Protein AF-A0A3R9E3P6-F1 (afdb_monomer_lite)

Secondary structure (DSSP, 8-state):
--HHHHHHHTTSHHHHHHHHTS-HHHHHT-SS--HHHHHHHHHHHHHTTS--HHHHSTTTHHHH-GGGS-TT-GGGG--GGG-

Structure (mmCIF, N/CA/C/O backbone):
data_AF-A0A3R9E3P6-F1
#
_entry.id   AF-A0A3R9E3P6-F1
#
loop_
_atom_site.group_PDB
_atom_site.id
_atom_site.type_symbol
_atom_site.label_atom_id
_atom_site.label_alt_id
_atom_site.label_comp_id
_atom_site.label_asym_id
_atom_site.label_entity_id
_atom_site.label_seq_id
_atom_site.pdbx_PDB_ins_code
_atom_site.Cartn_x
_atom_site.Cartn_y
_atom_site.Cartn_z
_atom_site.occupancy
_atom_site.B_iso_or_equiv
_atom_site.auth_seq_id
_atom_site.auth_comp_id
_atom_site.auth_asym_id
_atom_site.auth_atom_id
_atom_site.pdbx_PDB_model_num
ATOM 1 N N . MET A 1 1 ? -3.164 9.435 3.136 1.00 88.88 1 MET A N 1
ATOM 2 C CA . MET A 1 1 ? -1.912 9.338 2.338 1.00 88.88 1 MET A CA 1
ATOM 3 C C . MET A 1 1 ? -2.278 9.192 0.864 1.00 88.88 1 MET A C 1
ATOM 5 O O . MET A 1 1 ? -3.184 8.415 0.593 1.00 88.88 1 MET A O 1
ATOM 9 N N . ASN A 1 2 ? -1.635 9.900 -0.077 1.00 94.75 2 ASN A N 1
ATOM 10 C CA . ASN A 1 2 ? -1.881 9.678 -1.516 1.00 94.75 2 ASN A CA 1
ATOM 11 C C . ASN A 1 2 ? -0.864 8.706 -2.152 1.00 94.75 2 ASN A C 1
ATOM 13 O O . ASN A 1 2 ? 0.164 8.389 -1.554 1.00 94.75 2 ASN A O 1
ATOM 17 N N . ASP A 1 3 ? -1.151 8.239 -3.367 1.00 96.88 3 ASP A N 1
ATOM 18 C CA . ASP A 1 3 ? -0.375 7.197 -4.054 1.00 96.88 3 ASP A CA 1
ATOM 19 C C . ASP A 1 3 ? 1.088 7.588 -4.304 1.00 96.88 3 ASP A C 1
ATOM 21 O O . ASP A 1 3 ? 2.002 6.808 -4.034 1.00 96.88 3 ASP A O 1
ATOM 25 N N . ALA A 1 4 ? 1.330 8.819 -4.760 1.00 96.69 4 ALA A N 1
ATOM 26 C CA . ALA A 1 4 ? 2.682 9.313 -5.008 1.00 96.69 4 ALA A CA 1
ATOM 27 C C . ALA A 1 4 ? 3.501 9.398 -3.709 1.00 96.69 4 ALA A C 1
ATOM 29 O O . ALA A 1 4 ? 4.677 9.027 -3.676 1.00 96.69 4 ALA A O 1
ATOM 30 N N . GLN A 1 5 ? 2.875 9.849 -2.618 1.00 97.69 5 GLN A N 1
ATOM 31 C CA . GLN A 1 5 ? 3.499 9.883 -1.298 1.00 97.69 5 GLN A CA 1
ATOM 32 C C . GLN A 1 5 ? 3.793 8.473 -0.780 1.00 97.69 5 GLN A C 1
ATOM 34 O O . GLN A 1 5 ? 4.878 8.255 -0.244 1.00 97.69 5 GLN A O 1
ATOM 39 N N . LEU A 1 6 ? 2.876 7.518 -0.973 1.00 98.19 6 LEU A N 1
ATOM 40 C CA . LEU A 1 6 ? 3.077 6.121 -0.590 1.00 98.19 6 LEU A CA 1
ATOM 41 C C . LEU A 1 6 ? 4.281 5.518 -1.323 1.00 98.19 6 LEU A C 1
ATOM 43 O O . LEU A 1 6 ? 5.189 5.002 -0.675 1.00 98.19 6 LEU A O 1
ATOM 47 N N . ILE A 1 7 ? 4.342 5.655 -2.653 1.00 98.19 7 ILE A N 1
ATOM 48 C CA . ILE A 1 7 ? 5.474 5.168 -3.457 1.00 98.19 7 ILE A CA 1
ATOM 49 C C . ILE A 1 7 ? 6.781 5.796 -2.971 1.00 98.19 7 ILE A C 1
ATOM 51 O O . ILE A 1 7 ? 7.763 5.085 -2.763 1.00 98.19 7 ILE A O 1
ATOM 55 N N . LYS A 1 8 ? 6.803 7.115 -2.739 1.00 98.12 8 LYS A N 1
ATOM 56 C CA . LYS A 1 8 ? 7.993 7.813 -2.236 1.00 98.12 8 LYS A CA 1
ATOM 57 C C . LYS A 1 8 ? 8.427 7.288 -0.865 1.00 98.12 8 LYS A C 1
ATOM 59 O O . LYS A 1 8 ? 9.608 7.002 -0.682 1.00 98.12 8 LYS A O 1
ATOM 64 N N . LYS A 1 9 ? 7.497 7.148 0.084 1.00 98.12 9 LYS A N 1
ATOM 65 C CA . LYS A 1 9 ? 7.797 6.674 1.444 1.00 98.12 9 LYS A CA 1
ATOM 66 C C . LYS A 1 9 ? 8.242 5.209 1.488 1.00 98.12 9 LYS A C 1
ATOM 68 O O . LYS A 1 9 ? 9.034 4.861 2.352 1.00 98.12 9 LYS A O 1
ATOM 73 N N . LEU A 1 10 ? 7.802 4.384 0.539 1.00 98.19 10 LEU A N 1
ATOM 74 C CA . LEU A 1 10 ? 8.256 2.997 0.379 1.00 98.19 10 LEU A CA 1
ATOM 75 C C . LEU A 1 10 ? 9.628 2.869 -0.314 1.00 98.19 10 LEU A C 1
ATOM 77 O O . LEU A 1 10 ? 10.074 1.757 -0.584 1.00 98.19 10 LEU A O 1
ATOM 81 N N . GLY A 1 11 ? 10.307 3.982 -0.610 1.00 97.81 11 GLY A N 1
ATOM 82 C CA . GLY A 1 11 ? 11.633 3.988 -1.241 1.00 97.81 11 GLY A CA 1
ATOM 83 C C . GLY A 1 11 ? 11.614 4.182 -2.760 1.00 97.81 11 GLY A C 1
ATOM 84 O O . GLY A 1 11 ? 12.626 3.962 -3.425 1.00 97.81 11 GLY A O 1
ATOM 85 N N . GLY A 1 12 ? 10.482 4.605 -3.325 1.00 98.25 12 GLY A N 1
ATOM 86 C CA . GLY A 1 12 ? 10.326 4.917 -4.743 1.00 98.25 12 GLY A CA 1
ATOM 87 C C . GLY A 1 12 ? 9.979 3.713 -5.625 1.00 98.25 12 GLY A C 1
ATOM 88 O O . GLY A 1 12 ? 9.785 2.590 -5.163 1.00 98.25 12 GLY A O 1
ATOM 89 N N . VAL A 1 13 ? 9.913 3.967 -6.935 1.00 98.56 13 VAL A N 1
ATOM 90 C CA . VAL A 1 13 ? 9.447 3.026 -7.975 1.00 98.56 13 VAL A CA 1
ATOM 91 C C . VAL A 1 13 ? 10.160 1.671 -7.909 1.00 98.56 13 VAL A C 1
ATOM 93 O O . VAL A 1 13 ? 9.506 0.631 -7.896 1.00 98.56 13 VAL A O 1
ATOM 96 N N . ASN A 1 14 ? 11.493 1.667 -7.814 1.00 98.56 14 ASN A N 1
ATOM 97 C CA . ASN A 1 14 ? 12.283 0.431 -7.793 1.00 98.56 14 ASN A CA 1
ATOM 98 C C . ASN A 1 14 ? 12.043 -0.405 -6.527 1.00 98.56 14 ASN A C 1
ATOM 100 O O . ASN A 1 14 ? 11.990 -1.633 -6.596 1.00 98.56 14 ASN A O 1
ATOM 104 N N . ALA A 1 15 ? 11.881 0.248 -5.372 1.00 98.56 15 ALA A N 1
ATOM 105 C CA . ALA A 1 15 ? 11.593 -0.444 -4.122 1.00 98.56 15 ALA A CA 1
ATOM 106 C C . ALA A 1 15 ? 10.190 -1.065 -4.155 1.00 98.56 15 ALA A C 1
ATOM 108 O O . ALA A 1 15 ? 10.042 -2.248 -3.857 1.00 98.56 15 ALA A O 1
ATOM 109 N N . VAL A 1 16 ? 9.188 -0.311 -4.617 1.00 98.62 16 VAL A N 1
ATOM 110 C CA . VAL A 1 16 ? 7.810 -0.798 -4.791 1.00 98.62 16 VAL A CA 1
ATOM 111 C C . VAL A 1 16 ? 7.743 -1.974 -5.768 1.00 98.62 16 VAL A C 1
ATOM 113 O O . VAL A 1 16 ? 7.084 -2.972 -5.482 1.00 98.62 16 VAL A O 1
ATOM 116 N N . ALA A 1 17 ? 8.464 -1.903 -6.889 1.00 98.69 17 ALA A N 1
ATOM 117 C CA . ALA A 1 17 ? 8.533 -2.990 -7.863 1.00 98.69 17 ALA A CA 1
ATOM 118 C C . ALA A 1 17 ? 9.077 -4.285 -7.235 1.00 98.69 17 ALA A C 1
ATOM 120 O O . ALA A 1 17 ? 8.480 -5.351 -7.393 1.00 98.69 17 ALA A O 1
ATOM 121 N N . ARG A 1 18 ? 10.152 -4.177 -6.440 1.00 98.62 18 ARG A N 1
ATOM 122 C CA . ARG A 1 18 ? 10.735 -5.305 -5.701 1.00 98.62 18 ARG A CA 1
ATOM 123 C C . ARG A 1 18 ? 9.779 -5.875 -4.651 1.00 98.62 18 ARG A C 1
ATOM 125 O O . ARG A 1 18 ? 9.633 -7.089 -4.589 1.00 98.62 18 ARG A O 1
ATOM 132 N N . LEU A 1 19 ? 9.107 -5.023 -3.872 1.00 98.38 19 LEU A N 1
ATOM 133 C CA . LEU A 1 19 ? 8.126 -5.441 -2.856 1.00 98.38 19 LEU A CA 1
A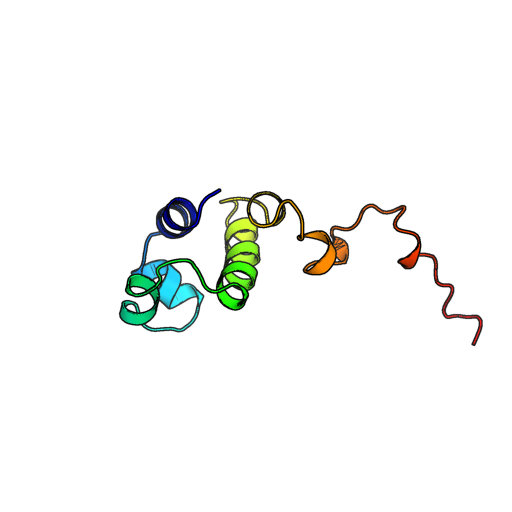TOM 134 C C . LEU A 1 19 ? 6.955 -6.232 -3.461 1.00 98.38 19 LEU A C 1
ATOM 136 O O . LEU A 1 19 ? 6.419 -7.143 -2.833 1.00 98.38 19 LEU A O 1
ATOM 140 N N . LEU A 1 20 ? 6.555 -5.892 -4.687 1.00 98.00 20 LEU A N 1
ATOM 141 C CA . LEU A 1 20 ? 5.426 -6.525 -5.367 1.00 98.00 20 LEU A CA 1
ATOM 142 C C . LEU A 1 20 ? 5.817 -7.674 -6.303 1.00 98.00 20 LEU A C 1
ATOM 144 O O . LEU A 1 20 ? 4.916 -8.369 -6.781 1.00 98.00 20 LEU A O 1
ATOM 148 N N . GLY A 1 21 ? 7.112 -7.881 -6.557 1.00 98.00 21 GLY A N 1
ATOM 149 C CA . GLY A 1 21 ? 7.606 -8.876 -7.510 1.00 98.00 21 GLY A CA 1
ATOM 150 C C . GLY A 1 21 ? 7.240 -8.552 -8.963 1.00 98.00 21 GLY A C 1
ATOM 151 O O . GLY A 1 21 ? 6.870 -9.449 -9.715 1.00 98.00 21 GLY A O 1
ATOM 152 N N . ILE A 1 22 ? 7.284 -7.273 -9.349 1.00 98.06 22 ILE A N 1
ATOM 153 C CA . ILE A 1 22 ? 6.958 -6.787 -10.703 1.00 98.06 22 ILE A CA 1
ATOM 154 C C . ILE A 1 22 ? 8.085 -5.907 -11.259 1.00 98.06 22 ILE A C 1
ATOM 156 O O . ILE A 1 22 ? 9.052 -5.599 -10.565 1.00 98.06 22 ILE A O 1
ATOM 160 N N . THR A 1 23 ? 7.975 -5.479 -12.519 1.00 98.38 23 THR A N 1
ATOM 161 C CA . THR A 1 23 ? 8.973 -4.599 -13.142 1.00 98.38 23 THR A CA 1
ATOM 162 C C . THR A 1 23 ? 8.797 -3.140 -12.711 1.00 98.38 23 THR A C 1
ATOM 164 O O . THR A 1 23 ? 7.681 -2.665 -12.496 1.00 98.38 23 THR A O 1
ATOM 167 N N . ALA A 1 24 ? 9.901 -2.388 -12.648 1.00 98.19 24 ALA A N 1
ATOM 168 C CA . ALA A 1 24 ? 9.867 -0.946 -12.383 1.00 98.19 24 ALA A CA 1
ATOM 169 C C . ALA A 1 24 ? 9.039 -0.178 -13.430 1.00 98.19 24 ALA A C 1
ATOM 171 O O . ALA A 1 24 ? 8.298 0.733 -13.069 1.00 98.19 24 ALA A O 1
ATOM 172 N N . ALA A 1 25 ? 9.099 -0.609 -14.697 1.00 97.94 25 ALA A N 1
ATOM 173 C CA . ALA A 1 25 ? 8.308 -0.047 -15.791 1.00 97.94 25 ALA A CA 1
ATOM 174 C C . ALA A 1 25 ? 6.793 -0.148 -15.535 1.00 97.94 25 ALA A C 1
ATOM 176 O O . ALA A 1 25 ? 6.053 0.789 -15.831 1.00 97.94 25 ALA A O 1
ATOM 177 N N . SER A 1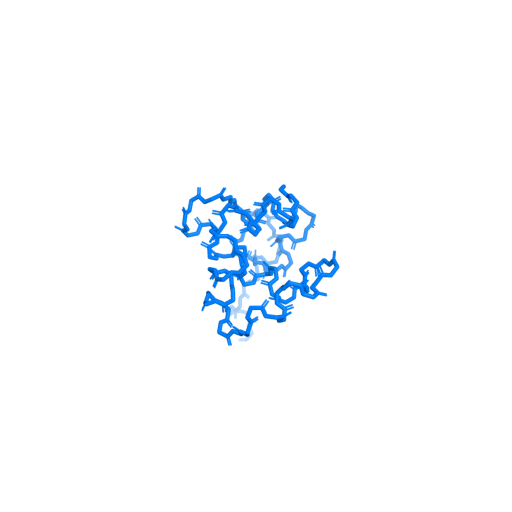 26 ? 6.334 -1.256 -14.933 1.00 97.75 26 SER A N 1
ATOM 178 C CA . SER A 1 26 ? 4.931 -1.403 -14.538 1.00 97.75 26 SER A CA 1
ATOM 179 C C . SER A 1 26 ? 4.532 -0.357 -13.501 1.00 97.75 26 SER A C 1
ATOM 181 O O . SER A 1 26 ? 3.464 0.226 -13.634 1.00 97.75 26 SER A O 1
ATOM 183 N N . VAL A 1 27 ? 5.370 -0.117 -12.488 1.00 98.19 27 VAL A N 1
ATOM 184 C CA . VAL A 1 27 ? 5.078 0.851 -11.418 1.00 98.19 27 VAL A CA 1
ATOM 185 C C . VAL A 1 27 ? 5.096 2.282 -11.955 1.00 98.19 27 VAL A C 1
ATOM 187 O O . VAL A 1 27 ? 4.216 3.070 -11.626 1.00 98.19 27 VAL A O 1
ATOM 190 N N . SER A 1 28 ? 6.063 2.629 -12.812 1.00 97.44 28 SER A N 1
ATOM 191 C CA . SER A 1 28 ? 6.141 3.968 -13.413 1.00 97.44 28 SER A CA 1
ATOM 192 C C . SER A 1 28 ? 4.991 4.280 -14.373 1.00 97.44 28 SER A C 1
ATOM 194 O O . SER A 1 28 ? 4.712 5.449 -14.613 1.00 97.44 28 SER A O 1
ATOM 196 N N . GLY A 1 29 ? 4.343 3.256 -14.937 1.00 96.94 29 GLY A N 1
ATOM 197 C CA . GLY A 1 29 ? 3.211 3.414 -15.853 1.00 96.94 29 GLY A CA 1
ATOM 198 C C . GLY A 1 29 ? 1.858 3.622 -15.165 1.00 96.94 29 GLY A C 1
ATOM 199 O O . GLY A 1 29 ? 0.854 3.808 -15.848 1.00 96.94 29 GLY A O 1
ATOM 200 N N . TRP A 1 30 ? 1.793 3.566 -13.834 1.00 97.81 30 TRP A N 1
ATOM 201 C CA . TRP A 1 30 ? 0.544 3.732 -13.097 1.00 97.81 30 TRP A CA 1
ATOM 202 C C . TRP A 1 30 ? 0.098 5.195 -13.049 1.00 97.81 30 TRP A C 1
ATOM 204 O O . TRP A 1 30 ? 0.813 6.056 -12.543 1.00 97.81 30 TRP A O 1
ATOM 214 N N . SER A 1 31 ? -1.126 5.467 -13.509 1.00 95.19 31 SER A N 1
ATOM 215 C CA . SER A 1 31 ? -1.813 6.744 -13.256 1.00 95.19 31 SER A CA 1
ATOM 216 C C . SER A 1 31 ? -2.314 6.847 -11.810 1.00 95.19 31 SER A C 1
ATOM 218 O O . SER A 1 31 ? -2.327 7.920 -11.215 1.00 95.19 31 SER A O 1
ATOM 220 N N . SER A 1 32 ? -2.696 5.706 -11.242 1.00 97.38 32 SER A N 1
ATOM 221 C CA . SER A 1 32 ? -2.994 5.462 -9.830 1.00 97.38 32 SER A CA 1
ATOM 222 C C . SER A 1 32 ? -2.579 4.030 -9.505 1.00 97.38 32 SER A C 1
ATOM 224 O O . SER A 1 32 ? -2.503 3.191 -10.409 1.00 97.38 32 SER A O 1
ATOM 226 N N . ILE A 1 33 ? -2.274 3.738 -8.242 1.00 98.19 33 ILE A N 1
ATOM 227 C CA . ILE A 1 33 ? -1.895 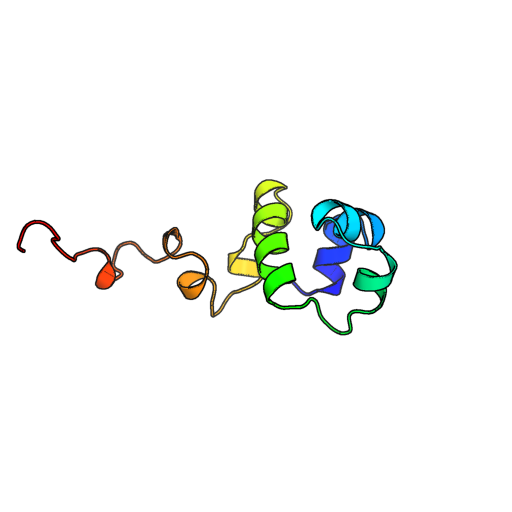2.379 -7.846 1.00 98.19 33 ILE A CA 1
ATOM 228 C C . ILE A 1 33 ? -3.125 1.476 -8.032 1.00 98.19 33 ILE A C 1
ATOM 230 O O . ILE A 1 33 ? -4.160 1.751 -7.419 1.00 98.19 33 ILE A O 1
ATOM 234 N N . PRO A 1 34 ? -3.033 0.382 -8.816 1.00 98.25 34 PRO A N 1
ATOM 235 C CA . PRO A 1 34 ? -4.132 -0.569 -8.946 1.00 98.25 34 PRO A CA 1
ATOM 236 C C . PRO A 1 34 ? -4.580 -1.083 -7.574 1.00 98.25 34 PRO A C 1
ATOM 238 O O . PRO A 1 34 ? -3.747 -1.343 -6.703 1.00 98.25 34 PRO A O 1
ATOM 241 N N . VAL A 1 35 ? -5.891 -1.213 -7.361 1.00 97.50 35 VAL A N 1
ATOM 242 C CA . VAL A 1 35 ? -6.473 -1.469 -6.029 1.00 97.50 35 VAL A CA 1
ATOM 243 C C . VAL A 1 35 ? -5.888 -2.722 -5.369 1.00 97.50 35 VAL A C 1
ATOM 245 O O . VAL A 1 35 ? -5.480 -2.665 -4.211 1.00 97.50 35 VAL A O 1
ATOM 248 N N . ASP A 1 36 ? -5.759 -3.823 -6.110 1.00 97.56 36 ASP A N 1
ATOM 249 C CA . ASP A 1 36 ? -5.148 -5.078 -5.648 1.00 97.56 36 ASP A CA 1
ATOM 250 C C . ASP A 1 36 ? -3.703 -4.875 -5.161 1.00 97.56 36 ASP A C 1
ATOM 252 O O . ASP A 1 36 ? -3.281 -5.416 -4.133 1.00 97.56 36 ASP A O 1
ATOM 256 N N . ARG A 1 37 ? -2.940 -4.036 -5.869 1.00 98.44 37 ARG A N 1
ATOM 257 C CA . ARG A 1 37 ? -1.568 -3.677 -5.499 1.00 98.44 37 ARG A CA 1
ATOM 258 C C . ARG A 1 37 ? -1.552 -2.775 -4.280 1.00 98.44 37 ARG A C 1
ATOM 260 O O . ARG A 1 37 ? -0.735 -2.993 -3.391 1.00 98.44 37 ARG A O 1
ATOM 267 N N . LYS A 1 38 ? -2.469 -1.811 -4.196 1.00 98.31 38 LYS A N 1
ATOM 268 C CA . LYS A 1 38 ? -2.575 -0.893 -3.059 1.00 98.31 38 LYS A CA 1
ATOM 269 C C . LYS A 1 38 ? -2.946 -1.626 -1.769 1.00 98.31 38 LYS A C 1
ATOM 271 O O . LYS A 1 38 ? -2.379 -1.307 -0.730 1.00 98.31 38 LYS A O 1
ATOM 276 N N . ILE A 1 39 ? -3.803 -2.648 -1.837 1.00 98.44 39 ILE A N 1
ATOM 277 C CA . ILE A 1 39 ? -4.130 -3.522 -0.696 1.00 98.44 39 ILE A CA 1
ATOM 278 C C . ILE A 1 39 ? -2.867 -4.221 -0.180 1.00 98.44 39 ILE A C 1
ATOM 280 O O . ILE A 1 39 ? -2.563 -4.148 1.010 1.00 98.44 39 ILE A O 1
ATOM 284 N N . ARG A 1 40 ? -2.075 -4.835 -1.071 1.00 98.38 40 ARG A N 1
ATOM 285 C CA . ARG A 1 40 ? -0.803 -5.478 -0.690 1.00 98.38 40 ARG A CA 1
ATOM 286 C C . ARG A 1 40 ? 0.196 -4.480 -0.104 1.00 98.38 40 ARG A C 1
ATOM 288 O O . ARG A 1 40 ? 0.810 -4.756 0.923 1.00 98.38 40 ARG A O 1
ATOM 295 N N . LEU A 1 41 ? 0.350 -3.319 -0.744 1.00 98.50 41 LEU A N 1
ATOM 296 C CA . LEU A 1 41 ? 1.254 -2.270 -0.275 1.00 98.50 41 LEU A CA 1
ATOM 297 C C . LEU A 1 41 ? 0.827 -1.687 1.071 1.00 98.50 41 LEU A C 1
ATOM 299 O O . LEU A 1 41 ? 1.699 -1.301 1.835 1.00 98.50 41 LEU A O 1
ATOM 303 N N . ALA A 1 42 ? -0.468 -1.634 1.381 1.00 98.31 42 ALA A N 1
ATOM 304 C CA . ALA A 1 42 ? -0.943 -1.114 2.658 1.00 98.31 42 ALA A CA 1
ATOM 305 C C . ALA A 1 42 ? -0.521 -1.990 3.841 1.00 98.31 42 ALA A C 1
ATOM 307 O O . ALA A 1 42 ? -0.103 -1.455 4.861 1.00 98.31 42 ALA A O 1
ATOM 308 N N . VAL A 1 43 ? -0.568 -3.318 3.689 1.00 98.19 43 VAL A N 1
ATOM 309 C CA . VAL A 1 43 ? -0.074 -4.251 4.717 1.00 98.19 43 VAL A CA 1
ATOM 310 C C . VAL A 1 43 ? 1.434 -4.079 4.916 1.00 98.19 43 VAL A C 1
ATOM 312 O O . VAL A 1 43 ? 1.890 -3.932 6.042 1.00 98.19 43 VAL A O 1
ATOM 315 N N . ILE A 1 44 ? 2.199 -4.027 3.819 1.00 98.38 44 ILE A N 1
ATOM 316 C CA . ILE A 1 44 ? 3.659 -3.845 3.862 1.00 98.38 44 ILE A CA 1
ATOM 317 C C . ILE A 1 44 ? 4.030 -2.489 4.482 1.00 98.38 44 ILE A C 1
ATOM 319 O O . ILE A 1 44 ? 4.936 -2.405 5.302 1.00 98.38 44 ILE A O 1
ATOM 323 N N . ALA A 1 45 ? 3.335 -1.416 4.100 1.00 98.44 45 ALA A N 1
ATOM 324 C CA . ALA A 1 45 ? 3.583 -0.080 4.629 1.00 98.44 45 ALA A CA 1
ATOM 325 C C . ALA A 1 45 ? 3.291 0.006 6.134 1.00 98.44 45 ALA A C 1
ATOM 327 O O . ALA A 1 45 ? 4.029 0.684 6.847 1.00 98.44 45 ALA A O 1
ATOM 328 N N . GLU A 1 46 ? 2.252 -0.681 6.613 1.00 98.44 46 GLU A N 1
ATOM 329 C CA . GLU A 1 46 ? 1.928 -0.750 8.041 1.00 98.44 46 GLU A CA 1
ATOM 330 C C . GLU A 1 46 ? 2.976 -1.539 8.825 1.00 98.44 46 GLU A C 1
ATOM 332 O O . GLU A 1 46 ? 3.461 -1.040 9.838 1.00 98.44 46 GLU A O 1
ATOM 337 N N . ASP A 1 47 ? 3.402 -2.697 8.314 1.00 98.19 47 ASP A N 1
ATOM 338 C CA . ASP A 1 47 ? 4.481 -3.506 8.900 1.00 98.19 47 ASP A CA 1
ATOM 339 C C . ASP A 1 47 ? 5.808 -2.726 8.991 1.00 98.19 47 ASP A C 1
ATOM 341 O O . ASP A 1 47 ? 6.530 -2.792 9.982 1.00 98.19 47 ASP A O 1
ATOM 345 N N . MET A 1 48 ? 6.088 -1.881 7.993 1.00 97.38 48 MET A N 1
ATOM 346 C CA . MET A 1 48 ? 7.251 -0.986 7.971 1.00 97.38 48 MET A CA 1
ATOM 347 C C . MET A 1 48 ? 7.080 0.300 8.808 1.00 97.38 48 MET A C 1
ATOM 349 O O . MET A 1 48 ? 7.988 1.133 8.826 1.00 97.38 48 MET A O 1
ATOM 353 N N . GLY A 1 49 ? 5.929 0.521 9.454 1.00 97.69 49 GLY A N 1
ATOM 354 C CA . GLY A 1 49 ? 5.648 1.729 10.243 1.00 97.69 49 GLY A CA 1
ATOM 355 C C . GLY A 1 49 ? 5.489 3.022 9.423 1.00 97.69 49 GLY A C 1
ATOM 356 O O . GLY A 1 49 ? 5.629 4.121 9.956 1.00 97.69 49 GLY A O 1
ATOM 357 N N . VAL A 1 50 ? 5.217 2.920 8.117 1.00 97.69 50 VAL A N 1
ATOM 358 C CA . VAL A 1 50 ? 5.118 4.060 7.183 1.00 97.69 50 VAL A CA 1
ATOM 359 C C . VAL A 1 50 ? 3.766 4.774 7.271 1.00 97.69 50 VAL A C 1
ATOM 361 O O . VAL A 1 50 ? 3.705 6.009 7.192 1.00 97.69 50 VAL A O 1
ATOM 364 N N . CYS A 1 51 ? 2.693 3.992 7.354 1.00 97.12 51 CYS A N 1
ATOM 365 C CA . CYS A 1 51 ? 1.305 4.419 7.526 1.00 97.12 51 CYS A CA 1
ATOM 366 C C . CYS A 1 51 ? 0.444 3.203 7.867 1.00 97.12 51 CYS A C 1
ATOM 368 O O . CYS A 1 51 ? 0.821 2.077 7.563 1.00 97.12 51 CYS A O 1
ATOM 370 N N . THR A 1 52 ? -0.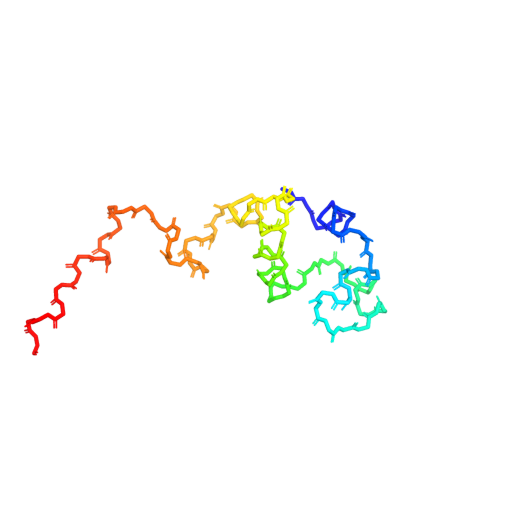742 3.423 8.413 1.00 97.69 52 THR A N 1
ATOM 371 C CA . THR A 1 52 ? -1.714 2.356 8.656 1.00 97.69 52 THR A CA 1
ATOM 372 C C . THR A 1 52 ? -2.549 2.048 7.410 1.00 97.69 52 THR A C 1
ATOM 374 O O . THR A 1 52 ? -2.780 2.899 6.545 1.00 97.69 52 THR A O 1
ATOM 377 N N . ARG A 1 53 ? -3.102 0.838 7.351 1.00 97.81 53 ARG A N 1
ATOM 378 C CA . ARG A 1 53 ? -4.122 0.412 6.388 1.00 97.81 53 ARG A CA 1
ATOM 379 C C . ARG A 1 53 ? -5.339 1.339 6.411 1.00 97.81 53 ARG A C 1
ATOM 381 O O . ARG A 1 53 ? -5.857 1.681 5.349 1.00 97.81 53 ARG A O 1
ATOM 388 N N . LYS A 1 54 ? -5.732 1.827 7.596 1.00 96.38 54 LYS A N 1
ATOM 389 C CA . LYS A 1 54 ? -6.830 2.797 7.779 1.00 96.38 54 LYS A CA 1
ATOM 390 C C . LYS A 1 54 ? -6.539 4.147 7.119 1.00 96.38 54 LYS A C 1
ATOM 392 O O . LYS A 1 54 ? -7.432 4.740 6.533 1.00 96.38 54 LYS A O 1
ATOM 397 N N . GLU A 1 55 ? -5.295 4.625 7.148 1.00 96.38 55 GLU A N 1
ATOM 398 C CA . GLU A 1 55 ? -4.909 5.879 6.476 1.00 96.38 55 GLU A CA 1
ATOM 399 C C . GLU A 1 55 ? -4.904 5.781 4.939 1.00 96.38 55 GLU A C 1
ATOM 401 O O . GLU A 1 55 ? -4.940 6.813 4.255 1.00 96.38 55 GLU A O 1
ATOM 406 N N . LEU A 1 56 ? -4.804 4.564 4.391 1.00 97.19 56 LEU A N 1
ATOM 407 C CA . LEU A 1 56 ? -4.804 4.293 2.949 1.00 97.19 56 LEU A CA 1
ATOM 408 C C . LEU A 1 56 ? -6.183 3.920 2.396 1.00 97.19 56 LEU A C 1
ATOM 410 O O . LEU A 1 56 ? -6.449 4.207 1.228 1.00 97.19 56 LEU A O 1
ATOM 414 N N . PHE A 1 57 ? -7.033 3.311 3.221 1.00 97.19 57 PHE A N 1
ATOM 415 C CA . PHE A 1 57 ? -8.389 2.875 2.887 1.00 97.19 57 PHE A CA 1
ATOM 416 C C . PHE A 1 57 ? -9.388 3.349 3.956 1.00 97.19 57 PHE A C 1
ATOM 418 O O . PHE A 1 57 ? -10.003 2.514 4.615 1.00 97.19 57 PHE A O 1
ATOM 425 N N . PRO A 1 58 ? -9.552 4.666 4.173 1.00 95.44 58 PRO A N 1
ATOM 426 C CA . PRO A 1 58 ? -10.326 5.194 5.302 1.00 95.44 58 PRO A CA 1
ATOM 427 C C . PRO A 1 58 ? -11.784 4.726 5.322 1.00 95.44 58 PRO A C 1
ATOM 429 O O . PRO A 1 58 ? -12.321 4.477 6.398 1.00 95.44 58 PRO A O 1
ATOM 432 N N . ASP A 1 59 ? -12.386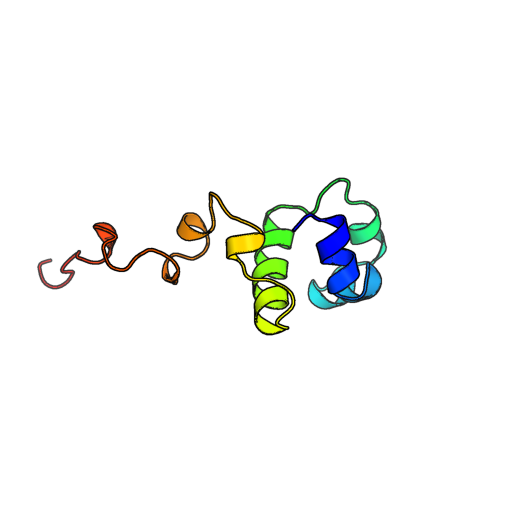 4.538 4.149 1.00 95.38 59 ASP A N 1
ATOM 433 C CA . ASP A 1 59 ? -13.807 4.204 4.026 1.00 95.38 59 ASP A CA 1
ATOM 434 C C . ASP A 1 59 ? -14.065 2.697 3.888 1.00 95.38 59 ASP A C 1
ATOM 436 O O . ASP A 1 59 ? -15.168 2.235 4.153 1.00 95.38 59 ASP A O 1
ATOM 440 N N . THR A 1 60 ? -13.055 1.917 3.482 1.00 96.06 60 THR A N 1
ATOM 441 C CA . THR A 1 60 ? -13.224 0.508 3.072 1.00 96.06 60 THR A CA 1
ATOM 442 C C . THR A 1 60 ? -12.308 -0.472 3.804 1.00 96.06 60 THR A C 1
ATOM 444 O O . THR A 1 60 ? -12.347 -1.674 3.536 1.00 96.06 60 THR A O 1
ATOM 447 N N . TYR A 1 61 ? -11.488 -0.015 4.761 1.00 96.38 61 TYR A N 1
ATOM 448 C CA . TYR A 1 61 ? -10.567 -0.901 5.488 1.00 96.38 61 TYR A CA 1
ATOM 449 C C . TYR A 1 61 ? -11.286 -2.064 6.187 1.00 96.38 61 TYR A C 1
ATOM 451 O O . TYR A 1 61 ? -10.722 -3.148 6.282 1.00 96.38 61 TYR A O 1
ATOM 459 N N . GLN A 1 62 ? -12.521 -1.858 6.653 1.00 94.75 62 GLN A N 1
ATOM 460 C CA . GLN A 1 62 ? -13.328 -2.871 7.343 1.00 94.75 62 GLN A CA 1
ATOM 461 C C . GLN A 1 62 ? -13.822 -3.983 6.409 1.00 94.75 62 GLN A C 1
ATOM 463 O O . GLN A 1 62 ? -14.096 -5.098 6.861 1.00 94.75 62 GLN A O 1
ATOM 468 N N . ASP A 1 63 ? -13.934 -3.697 5.114 1.00 94.31 63 ASP A N 1
ATOM 469 C CA . ASP A 1 63 ? -14.352 -4.666 4.100 1.00 94.31 63 ASP A CA 1
ATOM 470 C C . ASP A 1 63 ? -13.175 -5.510 3.613 1.00 94.31 63 ASP A C 1
ATOM 472 O O . ASP A 1 63 ? -13.345 -6.681 3.285 1.00 94.31 63 ASP A O 1
ATOM 476 N N . ILE A 1 64 ? -11.974 -4.924 3.605 1.00 96.38 64 ILE A N 1
ATOM 477 C CA . ILE A 1 64 ? -10.738 -5.576 3.156 1.00 96.38 64 ILE A CA 1
ATOM 478 C C . ILE A 1 64 ? -10.099 -6.393 4.291 1.00 96.38 64 ILE A C 1
ATOM 480 O O . ILE A 1 64 ? -9.622 -7.502 4.060 1.00 96.38 64 ILE A O 1
ATOM 484 N N . TRP A 1 65 ? -10.096 -5.852 5.513 1.00 95.75 65 TRP A N 1
ATOM 485 C CA . TRP A 1 65 ? -9.476 -6.441 6.703 1.00 95.75 65 TRP A CA 1
ATOM 486 C C . TRP A 1 65 ? -10.509 -6.558 7.824 1.00 95.75 65 TRP A C 1
ATOM 488 O O . TRP A 1 65 ? -10.711 -5.635 8.621 1.00 95.75 65 TRP A O 1
ATOM 498 N N . ILE A 1 66 ? -11.191 -7.703 7.871 1.00 93.44 66 ILE A N 1
ATOM 499 C CA . ILE A 1 66 ? -12.284 -7.974 8.816 1.00 93.44 66 ILE A CA 1
ATOM 500 C C . ILE A 1 66 ? -11.843 -7.866 10.279 1.00 93.44 66 ILE A C 1
ATOM 502 O O . ILE A 1 66 ? -12.636 -7.479 11.133 1.00 93.44 66 ILE A O 1
ATOM 506 N N . GLU A 1 67 ? -10.573 -8.146 10.566 1.00 92.75 67 GLU A N 1
ATOM 507 C CA . GLU A 1 67 ? -9.983 -8.068 11.899 1.00 92.75 67 GLU A CA 1
ATOM 508 C C . GLU A 1 67 ? -9.859 -6.628 12.415 1.00 92.75 67 GLU A C 1
ATOM 510 O O . GLU A 1 67 ? -9.665 -6.412 13.608 1.00 92.75 67 GLU A O 1
ATOM 515 N N . LEU A 1 68 ? -9.987 -5.630 11.533 1.00 92.56 68 LEU A N 1
ATOM 516 C CA . LEU A 1 68 ? -9.978 -4.212 11.892 1.00 92.56 68 LEU A CA 1
ATOM 517 C C . LEU A 1 68 ? -11.381 -3.646 12.160 1.00 92.56 68 LEU A C 1
ATOM 519 O O . LEU A 1 68 ? -11.502 -2.449 12.455 1.00 92.56 68 LEU A O 1
ATOM 523 N N . ARG A 1 69 ? -12.436 -4.467 12.052 1.00 90.50 69 ARG A N 1
ATOM 524 C CA . ARG A 1 69 ? -13.806 -4.066 12.397 1.00 90.50 69 ARG A CA 1
ATOM 525 C C . ARG A 1 69 ? -13.914 -3.774 13.899 1.00 90.50 69 ARG A C 1
ATOM 527 O O . ARG A 1 69 ? -13.280 -4.454 14.704 1.00 90.50 69 ARG A O 1
ATOM 534 N N . PRO A 1 70 ? -14.722 -2.783 14.310 1.00 85.00 70 PRO A N 1
ATOM 535 C CA . PRO A 1 70 ? -15.036 -2.575 15.716 1.00 85.00 70 PRO A CA 1
ATOM 536 C C . PRO A 1 70 ? -15.600 -3.858 16.338 1.00 85.00 70 PRO A C 1
ATOM 538 O O . PRO A 1 70 ? -16.419 -4.532 15.717 1.00 85.00 70 PRO A O 1
ATOM 541 N N . ALA A 1 71 ? -15.207 -4.168 17.576 1.00 74.12 71 ALA A N 1
ATOM 542 C CA . ALA A 1 71 ? -15.612 -5.390 18.283 1.00 74.12 71 ALA A CA 1
ATOM 543 C C . ALA A 1 71 ? -17.140 -5.552 18.439 1.00 74.12 71 ALA A C 1
ATOM 545 O O . ALA A 1 71 ? -17.625 -6.662 18.613 1.00 74.12 71 ALA A O 1
ATOM 546 N N . ASN A 1 72 ? -17.902 -4.461 18.307 1.00 69.62 72 ASN A N 1
ATOM 547 C CA . ASN A 1 72 ? -19.368 -4.466 18.327 1.00 69.62 72 ASN A CA 1
ATOM 548 C C . ASN A 1 72 ? -20.000 -4.675 16.936 1.00 69.62 72 ASN A C 1
ATOM 550 O O . ASN A 1 72 ? -21.181 -4.398 16.748 1.00 69.62 72 ASN A O 1
ATOM 554 N N . SER A 1 73 ? -19.229 -5.116 15.940 1.00 63.25 73 SER A N 1
ATOM 555 C CA . SER A 1 73 ? -19.762 -5.512 14.637 1.00 63.25 73 SER A CA 1
ATOM 556 C C . SER A 1 73 ? -20.641 -6.752 14.817 1.00 63.25 73 SER A C 1
ATOM 558 O O . SER A 1 73 ? -20.123 -7.828 15.111 1.00 63.25 73 SER A O 1
ATOM 560 N N . GLU A 1 74 ? -21.952 -6.615 14.595 1.00 64.69 74 GLU A N 1
ATOM 561 C CA . GLU A 1 74 ? -22.984 -7.651 14.803 1.00 64.69 74 GLU A CA 1
ATOM 562 C C . GLU A 1 74 ? -22.660 -9.020 14.164 1.00 64.69 74 GLU A C 1
ATOM 564 O O . GLU A 1 74 ? -23.137 -10.053 14.623 1.00 64.69 74 GLU A O 1
ATOM 569 N N . LEU A 1 75 ? -21.781 -9.051 13.156 1.00 62.59 75 LEU A N 1
ATOM 570 C CA . LEU A 1 75 ? -21.333 -10.255 12.4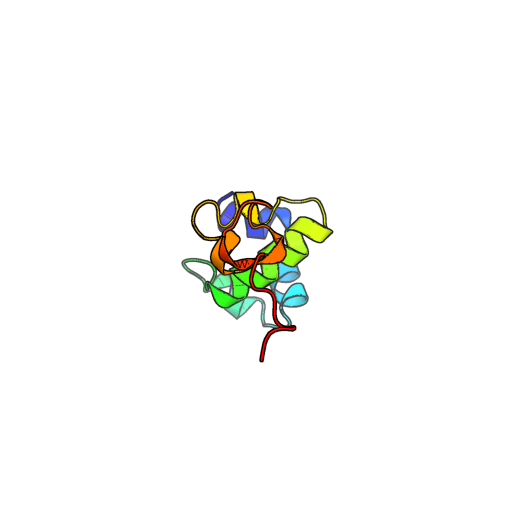48 1.00 62.59 75 LEU A CA 1
ATOM 571 C C . LEU A 1 75 ? -20.356 -11.160 13.228 1.00 62.59 75 LEU A C 1
ATOM 573 O O . LEU A 1 75 ? -20.175 -12.308 12.836 1.00 62.59 75 LEU A O 1
ATOM 577 N N . LEU A 1 76 ? -19.722 -10.684 14.309 1.00 60.06 76 LEU A N 1
ATOM 578 C CA . LEU A 1 76 ? -18.826 -11.508 15.145 1.00 60.06 76 LEU A CA 1
ATOM 579 C C . LEU A 1 76 ? -19.573 -12.312 16.224 1.00 60.06 76 LEU A C 1
ATOM 581 O O . LEU A 1 76 ? -18.991 -13.213 16.820 1.00 60.06 76 LEU A O 1
ATOM 585 N N . ASN A 1 77 ? -20.864 -12.034 16.441 1.00 58.56 77 ASN A N 1
ATOM 586 C CA . ASN A 1 77 ? -21.702 -12.713 17.438 1.00 58.56 77 ASN A CA 1
ATOM 587 C C . ASN A 1 77 ? -22.468 -13.920 16.870 1.00 58.56 77 ASN A C 1
ATOM 589 O O . ASN A 1 77 ? -23.448 -14.371 17.465 1.00 58.56 77 ASN A O 1
ATOM 593 N N . ILE A 1 78 ? -22.057 -14.444 15.711 1.00 66.25 78 ILE A N 1
ATOM 594 C CA . ILE A 1 78 ? -22.666 -15.649 15.149 1.00 66.25 78 ILE A CA 1
ATOM 595 C C . ILE A 1 78 ? -22.145 -16.850 15.945 1.00 66.25 78 ILE A C 1
ATOM 597 O O . ILE A 1 78 ? -21.016 -17.299 15.762 1.00 66.25 78 ILE A O 1
ATOM 601 N N . ASP A 1 79 ? -22.980 -17.361 16.847 1.00 67.56 79 ASP A N 1
ATOM 602 C CA . ASP A 1 79 ? -22.751 -18.626 17.538 1.00 67.56 79 ASP A CA 1
ATOM 603 C C . ASP A 1 79 ? -22.864 -19.791 16.540 1.00 67.56 79 ASP A C 1
ATOM 605 O O . ASP A 1 79 ? -23.953 -20.273 16.226 1.00 67.56 79 ASP A O 1
ATOM 609 N N . LEU A 1 80 ? -21.714 -20.229 16.023 1.00 67.69 80 LEU A N 1
ATOM 610 C CA . LEU A 1 80 ? -21.600 -21.347 15.083 1.00 67.69 80 LEU A CA 1
ATOM 611 C C . LEU A 1 80 ? -21.828 -22.721 15.740 1.00 67.69 80 LEU A C 1
ATOM 613 O O . LEU A 1 80 ? -21.827 -23.722 15.031 1.00 67.69 80 LEU A O 1
ATOM 617 N N . SER A 1 81 ? -22.032 -22.794 17.063 1.00 69.44 81 SER A N 1
ATOM 618 C CA . SER A 1 81 ? -22.288 -24.060 17.769 1.00 69.44 81 SER A CA 1
ATOM 619 C C . SER A 1 81 ? -23.747 -24.534 17.694 1.00 69.44 81 SER A C 1
ATOM 621 O O . SER A 1 81 ? -24.069 -25.606 18.201 1.00 69.44 81 SER A O 1
ATOM 623 N N . LYS A 1 82 ? -24.634 -23.754 17.057 1.00 62.75 82 LYS A N 1
ATOM 624 C CA . LYS A 1 82 ? -26.078 -24.036 16.967 1.00 62.75 82 LYS A CA 1
ATOM 625 C C . LYS A 1 82 ? -26.550 -24.720 15.675 1.00 62.75 82 LYS A C 1
ATOM 627 O O . LYS A 1 82 ? -27.761 -24.801 15.478 1.00 62.75 82 LYS A O 1
ATOM 632 N N . ASN A 1 83 ? -25.644 -25.213 14.829 1.00 53.97 83 ASN A N 1
ATOM 633 C CA . ASN A 1 83 ? -25.987 -25.992 13.630 1.00 53.97 83 ASN A CA 1
ATOM 634 C C . ASN A 1 83 ? -25.533 -27.445 13.750 1.00 53.97 83 ASN A C 1
ATOM 636 O O . ASN A 1 83 ? -24.353 -27.655 14.107 1.00 53.97 83 ASN A O 1
#

pLDDT: mean 91.88, std 12.1, range [53.97, 98.69]

Radius of gyration: 16.06 Å; chains: 1; bounding box: 38×36×34 Å

Sequence (83 aa):
MNDAQLIKKLGGVNAVARLLGITAASVSGWSSIPVDRKIRLAVIAEDMGVCTRKELFPDTYQDIWIELRPANSELLNIDLSKN

Foldseek 3Di:
DAQQLLQVLCPHLVSLCVQVVHDSVVSVPDPGQPPVSLLSSQVVCVVVVNDHPCVSCVPCSCVSPVVPDDPPPVVVPPPPVPD